Protein AF-A0A7W5DJE4-F1 (afdb_monomer_lite)

pLDDT: mean 81.73, std 8.92, range [50.91, 92.44]

Structure (mmCIF, N/CA/C/O backbone):
data_AF-A0A7W5DJE4-F1
#
_entry.id   AF-A0A7W5DJE4-F1
#
loop_
_atom_site.group_PDB
_atom_site.id
_atom_site.type_symbol
_atom_site.label_atom_id
_atom_site.label_alt_id
_atom_site.label_comp_id
_atom_site.label_asym_id
_atom_site.label_entity_id
_atom_site.label_seq_id
_atom_site.pdbx_PDB_ins_code
_atom_site.Cartn_x
_atom_site.Cartn_y
_atom_site.Cartn_z
_atom_site.occupancy
_atom_site.B_iso_or_equiv
_atom_site.auth_seq_id
_atom_site.auth_comp_id
_atom_site.auth_asym_id
_atom_site.auth_atom_id
_atom_site.pdbx_PDB_model_num
ATOM 1 N N . MET A 1 1 ? 18.903 -0.692 -15.995 1.00 70.94 1 MET A N 1
ATOM 2 C CA . MET A 1 1 ? 17.932 0.421 -16.061 1.00 70.94 1 MET A CA 1
ATOM 3 C C . MET A 1 1 ? 17.439 0.687 -14.650 1.00 70.94 1 MET A C 1
ATOM 5 O O . MET A 1 1 ? 17.282 -0.278 -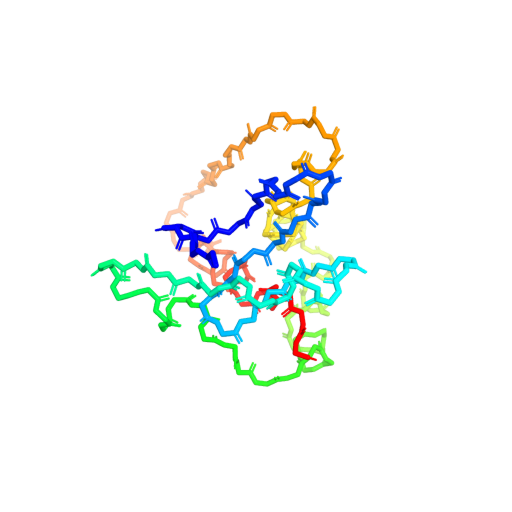13.912 1.00 70.94 1 MET A O 1
ATOM 9 N N . ALA A 1 2 ? 17.259 1.949 -14.269 1.00 79.50 2 ALA A N 1
ATOM 10 C CA . ALA A 1 2 ? 16.890 2.332 -12.910 1.00 79.50 2 ALA A CA 1
ATOM 11 C C . ALA A 1 2 ? 15.645 3.222 -12.920 1.00 79.50 2 ALA A C 1
ATOM 13 O O . ALA A 1 2 ? 15.493 4.063 -13.806 1.00 79.50 2 ALA A O 1
ATOM 14 N N . ALA A 1 3 ? 14.756 3.014 -11.953 1.00 84.69 3 ALA A N 1
ATOM 15 C CA . ALA A 1 3 ? 13.589 3.861 -11.736 1.00 84.69 3 ALA A CA 1
ATOM 16 C C . ALA A 1 3 ? 13.876 4.869 -10.622 1.00 84.69 3 ALA A C 1
ATOM 18 O O . ALA A 1 3 ? 14.513 4.527 -9.632 1.00 84.69 3 ALA A O 1
ATOM 19 N N . THR A 1 4 ? 13.366 6.093 -10.751 1.00 86.81 4 THR A N 1
ATOM 20 C CA . THR A 1 4 ? 13.568 7.167 -9.760 1.00 86.81 4 THR A CA 1
ATOM 21 C C . THR A 1 4 ? 12.452 7.263 -8.716 1.00 86.81 4 THR A C 1
ATOM 23 O O . THR A 1 4 ? 12.579 7.991 -7.732 1.00 86.81 4 THR A O 1
ATOM 26 N N . ARG A 1 5 ? 11.356 6.518 -8.911 1.00 85.44 5 ARG A N 1
ATOM 27 C CA . ARG A 1 5 ? 10.184 6.469 -8.023 1.00 85.44 5 ARG A CA 1
ATOM 28 C C . ARG A 1 5 ? 9.584 5.066 -7.958 1.00 85.44 5 ARG A C 1
ATOM 30 O O . ARG A 1 5 ? 9.720 4.291 -8.905 1.00 85.44 5 ARG A O 1
ATOM 37 N N . VAL A 1 6 ? 8.863 4.779 -6.881 1.00 87.69 6 VAL A N 1
ATOM 38 C CA . VAL A 1 6 ? 8.036 3.570 -6.748 1.00 87.69 6 VAL A CA 1
ATOM 39 C C . VAL A 1 6 ? 6.801 3.610 -7.662 1.00 87.69 6 VAL A C 1
ATOM 41 O O . VAL A 1 6 ? 6.396 4.675 -8.137 1.00 87.69 6 VAL A O 1
ATOM 44 N N . GLY A 1 7 ? 6.185 2.451 -7.890 1.00 87.62 7 GLY A N 1
ATOM 45 C CA . GLY A 1 7 ? 4.930 2.312 -8.629 1.00 87.62 7 GLY A CA 1
ATOM 46 C C . GLY A 1 7 ? 5.101 1.734 -10.034 1.00 87.62 7 GLY A C 1
ATOM 47 O O . GLY A 1 7 ? 6.090 1.068 -10.335 1.00 87.62 7 GLY A O 1
ATOM 48 N N . TRP A 1 8 ? 4.106 1.958 -10.894 1.00 88.94 8 TRP A N 1
ATOM 49 C CA . TRP A 1 8 ? 4.092 1.431 -12.259 1.00 88.94 8 TRP A CA 1
ATOM 50 C C . TRP A 1 8 ? 5.018 2.207 -13.203 1.00 88.94 8 TRP A C 1
ATOM 52 O O . TRP A 1 8 ? 4.959 3.436 -13.287 1.00 88.94 8 TRP A O 1
ATOM 62 N N . HIS A 1 9 ? 5.812 1.467 -13.976 1.00 88.75 9 HIS A N 1
ATOM 63 C CA . HIS A 1 9 ? 6.661 1.962 -15.056 1.00 88.75 9 HIS A CA 1
ATOM 64 C C . HIS A 1 9 ? 6.456 1.114 -16.310 1.00 88.75 9 HIS A C 1
ATOM 66 O O . HIS A 1 9 ? 6.216 -0.091 -16.231 1.00 88.75 9 HIS A O 1
ATOM 72 N N . ARG A 1 10 ? 6.569 1.746 -17.479 1.00 86.88 10 ARG A N 1
ATOM 73 C CA . ARG A 1 10 ? 6.642 1.045 -18.764 1.00 86.88 10 ARG A CA 1
ATOM 74 C C . ARG A 1 10 ? 8.101 0.948 -19.179 1.00 86.88 10 ARG A C 1
ATOM 76 O O . ARG A 1 10 ? 8.783 1.970 -19.230 1.00 86.88 10 ARG A O 1
ATOM 83 N N . VAL A 1 11 ? 8.559 -0.266 -19.458 1.00 84.56 11 VAL A N 1
ATOM 84 C CA . VAL A 1 11 ? 9.908 -0.539 -19.953 1.00 84.56 11 VAL A CA 1
ATOM 85 C C . VAL A 1 11 ? 9.784 -1.375 -21.209 1.00 84.56 11 VAL A C 1
ATOM 87 O O . VAL A 1 11 ? 9.296 -2.500 -21.150 1.00 84.56 11 VAL A O 1
ATOM 90 N N . GLU A 1 12 ? 10.216 -0.802 -22.332 1.00 82.06 12 GLU A N 1
ATOM 91 C CA . GLU A 1 12 ? 9.987 -1.367 -23.665 1.00 82.06 12 GLU A CA 1
ATOM 92 C C . GLU A 1 12 ? 8.486 -1.664 -23.855 1.00 82.06 12 GLU A C 1
ATOM 94 O O . GLU A 1 12 ? 7.663 -0.751 -23.760 1.00 82.06 12 GLU A O 1
ATOM 99 N N . GLU A 1 13 ? 8.119 -2.928 -24.066 1.00 80.62 13 GLU A N 1
ATOM 100 C CA . GLU A 1 13 ? 6.730 -3.386 -24.209 1.00 80.62 13 GLU A CA 1
ATOM 101 C C . GLU A 1 13 ? 6.145 -3.969 -22.909 1.00 80.62 13 GLU A C 1
ATOM 103 O O . GLU A 1 13 ? 4.979 -4.362 -22.865 1.00 80.62 13 GLU A O 1
ATOM 108 N N . ALA A 1 14 ? 6.930 -4.016 -21.827 1.00 83.19 14 ALA A N 1
ATOM 109 C CA . ALA A 1 14 ? 6.533 -4.617 -20.561 1.00 83.19 14 ALA A CA 1
ATOM 110 C C . ALA A 1 14 ? 6.100 -3.572 -19.524 1.00 83.19 14 ALA A C 1
ATOM 112 O O . ALA A 1 14 ? 6.652 -2.473 -19.407 1.00 83.19 14 ALA A O 1
ATOM 113 N N . LEU A 1 15 ? 5.119 -3.956 -18.708 1.00 87.88 15 LEU A N 1
ATOM 114 C CA . LEU A 1 15 ? 4.692 -3.188 -17.550 1.00 87.88 15 LEU A CA 1
ATOM 115 C C . LEU A 1 15 ? 5.323 -3.761 -16.276 1.00 87.88 15 LEU A C 1
ATOM 117 O O . LEU A 1 15 ? 5.219 -4.962 -16.011 1.00 87.88 15 LEU A O 1
ATOM 121 N N . VAL A 1 16 ? 5.957 -2.897 -15.483 1.00 90.44 16 VAL A N 1
ATOM 122 C CA . VAL A 1 16 ? 6.628 -3.280 -14.237 1.00 90.44 16 VAL A CA 1
ATOM 123 C C . VAL A 1 16 ? 6.175 -2.426 -13.065 1.00 90.44 16 VAL A C 1
ATOM 125 O O . VAL A 1 16 ? 5.977 -1.222 -13.203 1.00 90.44 16 VAL A O 1
ATOM 128 N N . PHE A 1 17 ? 6.036 -3.043 -11.898 1.00 88.81 17 PHE A N 1
ATOM 129 C CA . PHE A 1 17 ? 5.770 -2.356 -10.641 1.00 88.81 17 PHE A CA 1
ATOM 130 C C . PHE A 1 17 ? 7.040 -2.371 -9.789 1.00 88.81 17 PHE A C 1
ATOM 132 O O . PHE A 1 17 ? 7.454 -3.429 -9.310 1.00 88.81 17 PHE A O 1
ATOM 139 N N . VAL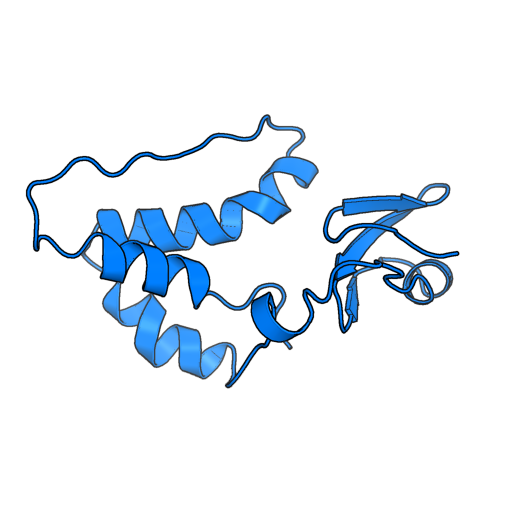 A 1 18 ? 7.676 -1.210 -9.639 1.00 88.44 18 VAL A N 1
ATOM 140 C CA . VAL A 1 18 ? 8.955 -1.051 -8.933 1.00 88.44 18 VAL A CA 1
ATOM 141 C C . VAL A 1 18 ? 8.714 -0.618 -7.494 1.00 88.44 18 VAL A C 1
ATOM 143 O O . VAL A 1 18 ? 7.919 0.286 -7.231 1.00 88.44 18 VAL A O 1
ATOM 146 N N . MET A 1 19 ? 9.434 -1.235 -6.563 1.00 83.81 19 MET A N 1
ATOM 147 C CA . MET A 1 19 ? 9.391 -0.936 -5.131 1.00 83.81 19 MET A CA 1
ATOM 148 C C . MET A 1 19 ? 10.803 -0.945 -4.546 1.00 83.81 19 MET A C 1
ATOM 150 O O . MET A 1 19 ? 11.733 -1.389 -5.223 1.00 83.81 19 MET A O 1
ATOM 154 N N . PRO A 1 20 ? 10.988 -0.501 -3.289 1.00 81.69 20 PRO A N 1
ATOM 155 C CA . PRO A 1 20 ? 12.323 -0.392 -2.708 1.00 81.69 20 PRO A CA 1
ATOM 156 C C . PRO A 1 20 ? 13.099 -1.718 -2.629 1.00 81.69 20 PRO A C 1
ATOM 158 O O . PRO A 1 20 ? 14.297 -1.720 -2.890 1.00 81.69 20 PRO A O 1
ATOM 161 N N . TRP A 1 21 ? 12.441 -2.846 -2.326 1.00 79.44 21 TRP A N 1
ATOM 162 C CA . TRP A 1 21 ? 13.103 -4.161 -2.187 1.00 79.44 21 TRP A CA 1
ATOM 163 C C . TRP A 1 21 ? 12.754 -5.177 -3.282 1.00 79.44 21 TRP A C 1
ATOM 165 O O . TRP A 1 21 ? 13.325 -6.267 -3.308 1.00 79.44 21 TRP A O 1
ATOM 175 N N . ARG A 1 22 ? 11.780 -4.890 -4.153 1.00 81.25 22 ARG A N 1
ATOM 176 C CA . ARG A 1 22 ? 11.298 -5.850 -5.157 1.00 81.25 22 ARG A CA 1
ATOM 177 C C . ARG A 1 22 ? 10.756 -5.128 -6.385 1.00 81.25 22 ARG A C 1
ATOM 179 O O . ARG A 1 22 ? 10.224 -4.029 -6.294 1.00 81.25 22 ARG A O 1
ATOM 186 N N . THR A 1 23 ? 10.827 -5.796 -7.528 1.00 86.69 23 THR A N 1
ATOM 187 C CA . THR A 1 23 ? 10.158 -5.371 -8.760 1.00 86.69 23 THR A CA 1
ATOM 188 C C . THR A 1 23 ? 9.266 -6.509 -9.244 1.00 86.69 23 THR A C 1
ATOM 190 O O . THR A 1 23 ? 9.724 -7.643 -9.394 1.00 86.69 23 THR A O 1
ATOM 193 N N . ILE A 1 24 ? 7.980 -6.227 -9.466 1.00 86.94 24 ILE A N 1
ATOM 194 C CA . ILE A 1 24 ? 7.049 -7.166 -10.102 1.00 86.94 24 ILE A CA 1
ATOM 195 C C . ILE A 1 24 ? 7.057 -6.886 -11.599 1.00 86.94 24 ILE A C 1
ATOM 197 O O . ILE A 1 24 ? 6.705 -5.795 -12.037 1.00 86.94 24 ILE A O 1
ATOM 201 N N . ALA A 1 25 ? 7.438 -7.889 -12.380 1.00 85.62 25 ALA A N 1
ATOM 202 C CA . ALA A 1 25 ? 7.479 -7.821 -13.831 1.00 85.62 25 ALA A CA 1
ATOM 203 C C . ALA A 1 25 ? 7.132 -9.184 -14.437 1.00 85.62 25 ALA A C 1
ATOM 205 O O . ALA A 1 25 ? 7.420 -10.226 -13.835 1.00 85.62 25 ALA A O 1
ATOM 206 N N . GLN A 1 26 ? 6.540 -9.162 -15.634 1.00 78.56 26 GLN A N 1
ATOM 207 C CA . GLN A 1 26 ? 6.205 -10.367 -16.400 1.00 78.56 26 GLN A CA 1
ATOM 208 C C . GLN A 1 26 ? 7.433 -11.007 -17.071 1.00 78.56 26 GLN A C 1
ATOM 210 O O . GLN A 1 26 ? 7.430 -12.210 -17.306 1.00 78.56 26 GLN A O 1
ATOM 215 N N . CYS A 1 27 ? 8.495 -10.239 -17.339 1.00 77.62 27 CYS A N 1
ATOM 216 C CA . CYS A 1 27 ? 9.735 -10.730 -17.942 1.00 77.62 27 CYS A CA 1
ATOM 217 C C . CYS A 1 27 ? 10.946 -10.569 -17.003 1.00 77.62 27 CYS A C 1
ATOM 219 O O . CYS A 1 27 ? 11.054 -9.598 -16.250 1.00 77.62 27 CYS A O 1
ATOM 221 N N . GLU A 1 28 ? 11.884 -11.520 -17.068 1.00 74.75 28 GLU A N 1
ATOM 222 C CA . GLU A 1 28 ? 13.097 -11.554 -16.228 1.00 74.75 28 GLU A CA 1
ATOM 223 C C . GLU A 1 28 ? 14.015 -10.344 -16.442 1.00 74.75 28 GLU A C 1
ATOM 225 O O . GLU A 1 28 ? 14.617 -9.836 -15.497 1.00 74.75 28 GLU A O 1
ATOM 230 N N . LEU A 1 29 ? 14.094 -9.828 -17.672 1.00 70.12 29 LEU A N 1
ATOM 231 C CA . LEU A 1 29 ? 14.916 -8.656 -17.970 1.00 70.12 29 LEU A CA 1
ATOM 232 C C . LEU A 1 29 ? 14.430 -7.425 -17.191 1.00 70.12 29 LEU A C 1
ATOM 234 O O . LEU A 1 29 ? 15.235 -6.698 -16.608 1.00 70.12 29 LEU A O 1
ATOM 238 N N . ALA A 1 30 ? 13.113 -7.233 -17.109 1.00 70.31 30 ALA A N 1
ATOM 239 C CA . ALA A 1 30 ? 12.522 -6.094 -16.422 1.00 70.31 30 ALA A CA 1
ATOM 240 C C . ALA A 1 30 ? 12.454 -6.283 -14.890 1.00 70.31 30 ALA A C 1
ATOM 242 O O . ALA A 1 30 ? 12.320 -5.303 -14.159 1.00 70.31 30 ALA A O 1
ATOM 243 N N . ARG A 1 31 ? 12.669 -7.504 -14.365 1.00 70.50 31 ARG A N 1
ATOM 244 C CA . ARG A 1 31 ? 12.915 -7.721 -12.921 1.00 70.50 31 ARG A CA 1
ATOM 245 C C . ARG A 1 31 ? 14.236 -7.123 -12.439 1.00 70.50 31 ARG A C 1
ATOM 247 O O . ARG A 1 31 ? 14.367 -6.851 -11.251 1.00 70.50 31 ARG A O 1
ATOM 254 N N . ARG A 1 32 ? 15.200 -6.885 -13.338 1.00 77.50 32 ARG A N 1
ATOM 255 C CA . ARG A 1 32 ? 16.506 -6.286 -12.996 1.00 77.50 32 ARG A CA 1
ATOM 256 C C . ARG A 1 32 ? 16.452 -4.771 -12.780 1.00 77.50 32 ARG A C 1
ATOM 258 O O . ARG A 1 32 ? 17.485 -4.166 -12.503 1.00 77.50 32 ARG A O 1
ATOM 265 N N . ILE A 1 33 ? 15.286 -4.146 -12.941 1.00 82.00 33 ILE A N 1
ATOM 266 C CA . ILE A 1 33 ? 15.114 -2.719 -12.678 1.00 82.00 33 ILE A CA 1
ATOM 267 C C . ILE A 1 33 ? 15.121 -2.504 -11.171 1.00 82.00 33 ILE A C 1
ATOM 269 O O . ILE A 1 33 ? 14.267 -3.034 -10.458 1.00 82.00 33 ILE A O 1
ATOM 273 N N . THR A 1 34 ? 16.074 -1.704 -10.708 1.00 82.75 34 THR A N 1
ATOM 274 C CA . THR A 1 34 ? 16.195 -1.306 -9.308 1.00 82.75 34 THR A CA 1
ATOM 275 C C . THR A 1 34 ? 15.728 0.131 -9.116 1.00 82.75 34 THR A C 1
ATOM 277 O O . THR A 1 34 ? 15.800 0.965 -10.027 1.00 82.75 34 THR A O 1
ATOM 280 N N . LEU A 1 35 ? 15.219 0.418 -7.920 1.00 80.19 35 LEU A N 1
ATOM 281 C CA . LEU A 1 35 ? 14.909 1.777 -7.506 1.00 80.19 35 LEU A CA 1
ATOM 282 C C . LEU A 1 35 ? 16.220 2.500 -7.167 1.00 80.19 35 LEU A C 1
ATOM 284 O O . LEU A 1 35 ? 16.975 2.054 -6.306 1.00 80.19 35 LEU A O 1
ATOM 288 N N . GLN A 1 36 ? 16.475 3.619 -7.836 1.00 81.94 36 GLN A N 1
ATOM 289 C CA . GLN A 1 36 ? 17.538 4.564 -7.511 1.00 81.94 36 GLN A CA 1
ATOM 290 C C . GLN A 1 36 ? 16.881 5.907 -7.209 1.00 81.94 36 GLN A C 1
ATOM 292 O O . GLN A 1 36 ? 16.596 6.691 -8.111 1.00 81.94 36 GLN A O 1
ATOM 297 N N . SER A 1 37 ? 16.583 6.136 -5.934 1.00 75.50 37 SER A N 1
ATOM 298 C CA . SER A 1 37 ? 16.003 7.387 -5.456 1.00 75.50 37 SER A CA 1
ATOM 299 C C . SER A 1 37 ? 16.929 8.018 -4.424 1.00 75.50 37 SER A C 1
ATOM 301 O O . SER A 1 37 ? 17.495 7.311 -3.595 1.00 75.50 37 SER A O 1
ATOM 303 N N . GLU A 1 38 ? 17.073 9.341 -4.478 1.00 66.00 38 GLU A N 1
ATOM 304 C CA . GLU A 1 38 ? 17.797 10.125 -3.467 1.00 66.00 38 GLU A CA 1
ATOM 305 C C . GLU A 1 38 ? 16.998 10.242 -2.157 1.00 66.00 38 GLU A C 1
ATOM 307 O O . GLU A 1 38 ? 17.555 10.564 -1.110 1.00 66.00 38 GLU A O 1
ATOM 312 N N . VAL A 1 39 ? 15.692 9.951 -2.199 1.00 63.09 39 VAL A N 1
ATOM 313 C CA . VAL A 1 39 ? 14.810 9.972 -1.032 1.00 63.09 39 VAL A CA 1
ATOM 314 C C . VAL A 1 39 ? 14.844 8.601 -0.356 1.00 63.09 39 VAL A C 1
ATOM 316 O O . VAL A 1 39 ? 14.455 7.589 -0.943 1.00 63.09 39 VAL A O 1
ATOM 319 N N . ALA A 1 40 ? 15.306 8.571 0.895 1.00 54.03 40 ALA A N 1
ATOM 320 C CA . ALA A 1 40 ? 15.310 7.387 1.748 1.00 54.03 40 ALA A CA 1
ATOM 321 C C . ALA A 1 40 ? 13.872 6.998 2.142 1.00 54.03 40 ALA A C 1
ATOM 323 O O . ALA A 1 40 ? 13.388 7.359 3.205 1.00 54.03 40 ALA A O 1
ATOM 324 N N . GLY A 1 41 ? 13.179 6.278 1.259 1.00 60.69 41 GLY A N 1
ATOM 325 C CA . GLY A 1 41 ? 11.824 5.765 1.487 1.00 60.69 41 GLY A CA 1
ATOM 326 C C . GLY A 1 41 ? 11.775 4.264 1.770 1.00 60.69 41 GLY A C 1
ATOM 327 O O . GLY A 1 41 ? 10.754 3.649 1.516 1.00 60.69 41 GLY A O 1
ATOM 328 N N . GLN A 1 42 ? 12.866 3.616 2.194 1.00 61.56 42 GLN A N 1
ATOM 329 C CA . GLN A 1 42 ? 12.848 2.152 2.365 1.00 61.56 42 GLN A CA 1
ATOM 330 C C . GLN A 1 42 ? 11.968 1.703 3.543 1.00 61.56 42 GLN A C 1
ATOM 332 O O . GLN A 1 42 ? 11.267 0.698 3.417 1.00 61.56 42 GLN A O 1
ATOM 337 N N . ASP A 1 43 ? 11.947 2.475 4.632 1.00 65.56 43 ASP A N 1
ATOM 338 C CA . ASP A 1 43 ? 11.191 2.142 5.846 1.00 65.56 43 ASP A CA 1
ATOM 339 C C . ASP A 1 43 ? 9.674 2.320 5.680 1.00 65.56 43 ASP A C 1
ATOM 341 O O . ASP A 1 43 ? 8.908 1.548 6.244 1.00 65.56 43 ASP A O 1
ATOM 345 N N . GLU A 1 44 ? 9.217 3.270 4.854 1.00 70.00 44 GLU A N 1
ATOM 346 C CA . GLU A 1 44 ? 7.779 3.514 4.601 1.00 70.00 44 GLU A CA 1
ATOM 347 C C . GLU A 1 44 ? 7.068 2.323 3.959 1.00 70.00 44 GLU A C 1
ATOM 349 O O . GLU A 1 44 ? 5.848 2.190 4.024 1.00 70.00 44 GLU A O 1
ATOM 354 N N . TYR A 1 45 ? 7.845 1.465 3.315 1.00 69.50 45 TYR A N 1
ATOM 355 C CA . TYR A 1 45 ? 7.346 0.291 2.639 1.00 69.50 45 TYR A CA 1
ATOM 356 C C . TYR A 1 45 ? 7.686 -0.979 3.462 1.00 69.50 45 TYR A C 1
ATOM 358 O O . TYR A 1 45 ? 7.261 -2.075 3.109 1.00 69.50 45 TYR A O 1
ATOM 366 N N . ALA A 1 46 ? 8.422 -0.881 4.578 1.00 70.62 46 ALA A N 1
ATOM 367 C CA . ALA A 1 46 ? 8.818 -2.042 5.371 1.00 70.62 46 ALA A CA 1
ATOM 368 C C . ALA A 1 46 ? 7.613 -2.941 5.691 1.00 70.62 46 ALA A C 1
ATOM 370 O O . ALA A 1 46 ? 6.639 -2.542 6.321 1.00 70.62 46 ALA A O 1
ATOM 371 N N . THR A 1 47 ? 7.679 -4.182 5.216 1.00 70.00 47 THR A N 1
ATOM 372 C CA . THR A 1 47 ? 6.644 -5.187 5.458 1.00 70.00 47 THR A CA 1
ATOM 373 C C . THR A 1 47 ? 7.109 -6.098 6.577 1.00 70.00 47 THR A C 1
ATOM 375 O O . THR A 1 47 ? 8.173 -6.710 6.462 1.00 70.00 47 THR A O 1
ATOM 378 N N . ASP A 1 48 ? 6.301 -6.242 7.620 1.00 74.06 48 ASP A N 1
ATOM 379 C CA . ASP A 1 48 ? 6.514 -7.231 8.672 1.00 74.06 48 ASP A CA 1
ATOM 380 C C . ASP A 1 48 ? 5.332 -8.206 8.747 1.00 74.06 48 ASP A C 1
ATOM 382 O O . ASP A 1 48 ? 4.196 -7.869 8.409 1.00 74.06 48 ASP A O 1
ATOM 386 N N . GLY A 1 49 ? 5.619 -9.444 9.144 1.00 75.31 49 GLY A N 1
ATOM 387 C CA . GLY A 1 49 ? 4.643 -10.530 9.178 1.00 75.31 49 GLY A CA 1
ATOM 388 C C . GLY A 1 49 ? 4.295 -11.136 7.811 1.00 75.31 49 GLY A C 1
ATOM 389 O O . GLY A 1 49 ? 5.004 -10.980 6.814 1.00 75.31 49 GLY A O 1
ATOM 390 N N . SER A 1 50 ? 3.200 -11.902 7.790 1.00 83.44 50 SER A N 1
ATOM 391 C CA . SER A 1 50 ? 2.701 -12.630 6.619 1.00 83.44 50 SER A CA 1
ATOM 392 C C . SER A 1 50 ? 1.340 -12.101 6.161 1.00 83.44 50 SER A C 1
ATOM 394 O O . SER A 1 50 ? 0.585 -11.519 6.944 1.00 83.44 50 SER A O 1
ATOM 396 N N . LEU A 1 51 ? 0.989 -12.362 4.897 1.00 83.88 51 LEU A N 1
ATOM 397 C CA . LEU A 1 51 ? -0.354 -12.081 4.376 1.00 83.88 51 LEU A CA 1
ATOM 398 C C . LEU A 1 51 ? -1.438 -12.751 5.233 1.00 83.88 51 LEU A C 1
ATOM 400 O O . LEU A 1 51 ? -2.464 -12.143 5.518 1.00 83.88 51 LEU A O 1
ATOM 404 N N . GLU A 1 52 ? -1.186 -13.979 5.685 1.00 86.69 52 GLU A N 1
ATOM 405 C CA . GLU A 1 52 ? -2.096 -14.726 6.552 1.00 86.69 52 GLU A CA 1
ATOM 406 C C . GLU A 1 52 ? -2.320 -14.017 7.894 1.00 86.69 52 GLU A C 1
ATOM 408 O O . GLU A 1 52 ? -3.466 -13.839 8.306 1.00 86.69 52 GLU A O 1
ATOM 413 N N . SER A 1 53 ? -1.249 -13.517 8.519 1.00 86.44 53 SER A N 1
ATOM 414 C CA . SER A 1 53 ? -1.327 -12.719 9.748 1.00 86.44 53 SER A CA 1
ATOM 415 C C . SER A 1 53 ? -2.149 -11.442 9.533 1.00 86.44 53 SER A C 1
ATOM 417 O O . SER A 1 53 ? -3.074 -11.158 10.295 1.00 86.44 53 SER A O 1
ATOM 419 N N . CYS A 1 54 ? -1.915 -10.715 8.435 1.00 84.81 54 CYS A N 1
ATOM 420 C CA . CYS A 1 54 ? -2.728 -9.548 8.082 1.00 84.81 54 CYS A CA 1
ATOM 421 C C . CYS A 1 54 ? -4.211 -9.915 7.904 1.00 84.81 54 CYS A C 1
ATOM 423 O O . CYS A 1 54 ? -5.100 -9.232 8.420 1.00 84.81 54 CYS A O 1
ATOM 425 N N . CYS A 1 55 ? -4.512 -11.009 7.204 1.00 87.06 55 CYS A N 1
ATOM 426 C CA . CYS A 1 55 ? -5.886 -11.471 7.046 1.00 87.06 55 CYS A CA 1
ATOM 427 C C . CYS A 1 55 ? -6.536 -11.808 8.397 1.00 87.06 55 CYS A C 1
ATOM 429 O O . CYS A 1 55 ? -7.682 -11.424 8.644 1.00 87.06 55 CYS A O 1
ATOM 431 N N . GLN A 1 56 ? -5.799 -12.483 9.280 1.00 89.00 56 GLN A N 1
ATOM 432 C CA . GLN A 1 56 ? -6.278 -12.925 10.584 1.00 89.00 56 GLN A CA 1
ATOM 433 C C . GLN A 1 56 ? -6.535 -11.764 11.551 1.00 89.00 56 GLN A C 1
ATOM 435 O O . GLN A 1 56 ? -7.576 -11.756 12.213 1.00 89.00 56 GLN A O 1
ATOM 440 N N . TYR A 1 57 ? -5.609 -10.807 11.636 1.00 87.25 57 TYR A N 1
ATOM 441 C CA . TYR A 1 57 ? -5.626 -9.761 12.661 1.00 87.25 57 TYR A CA 1
ATOM 442 C C . TYR A 1 57 ? -6.169 -8.414 12.177 1.00 87.25 57 TYR A C 1
ATOM 444 O O . TYR A 1 57 ? -6.620 -7.635 13.007 1.00 87.25 57 TYR A O 1
ATOM 452 N N . ILE A 1 58 ? -6.176 -8.136 10.869 1.00 87.81 58 ILE A N 1
ATOM 453 C CA . ILE A 1 58 ? -6.648 -6.854 10.316 1.00 87.81 58 ILE A CA 1
ATOM 454 C C . ILE A 1 58 ? -7.924 -7.066 9.500 1.00 87.81 58 ILE A C 1
ATOM 456 O O . ILE A 1 58 ? -8.991 -6.564 9.860 1.00 87.81 58 ILE A O 1
ATOM 460 N N . VAL A 1 59 ? -7.856 -7.856 8.423 1.00 87.62 59 VAL A N 1
ATOM 461 C CA . VAL A 1 59 ? -8.972 -7.982 7.462 1.00 87.62 59 VAL A CA 1
ATOM 462 C C . VAL A 1 59 ? -10.210 -8.591 8.119 1.00 87.62 59 VAL A C 1
ATOM 464 O O . VAL A 1 59 ? -11.326 -8.118 7.901 1.00 87.62 59 VAL A O 1
ATOM 467 N N . ARG A 1 60 ? -10.031 -9.596 8.985 1.00 88.94 60 ARG A N 1
ATOM 468 C CA . ARG A 1 60 ? -11.140 -10.218 9.720 1.00 88.94 60 ARG A CA 1
ATOM 469 C C . ARG A 1 60 ? -11.888 -9.226 10.616 1.00 88.94 60 ARG A C 1
ATOM 471 O O . ARG A 1 60 ? -13.108 -9.329 10.723 1.00 88.94 60 ARG A O 1
ATOM 478 N N . LEU A 1 61 ? -11.186 -8.262 11.216 1.00 88.38 61 LEU A N 1
ATOM 479 C CA . LEU A 1 61 ? -11.785 -7.229 12.072 1.00 88.38 61 LEU A CA 1
ATOM 480 C C . LEU A 1 61 ? -12.536 -6.154 11.276 1.00 88.38 61 LEU A C 1
ATOM 482 O O . LEU A 1 61 ? -13.388 -5.462 11.828 1.00 88.38 61 LEU A O 1
ATOM 486 N N . CYS A 1 62 ? -12.254 -6.023 9.977 1.00 90.25 62 CYS A N 1
ATOM 487 C CA . CYS A 1 62 ? -12.935 -5.065 9.111 1.00 90.25 62 CYS A CA 1
ATOM 488 C C . CYS A 1 62 ? -14.376 -5.495 8.784 1.00 90.25 62 CYS A C 1
ATOM 490 O O . CYS A 1 62 ? -15.206 -4.652 8.436 1.00 90.25 62 CYS A O 1
ATOM 492 N N . SER A 1 63 ? -14.689 -6.793 8.885 1.00 89.69 63 SER A N 1
ATOM 493 C CA . SER A 1 63 ? -16.017 -7.321 8.559 1.00 89.69 63 SER A CA 1
ATOM 494 C C . SER A 1 63 ? -17.103 -6.685 9.432 1.00 89.69 63 SER A C 1
ATOM 496 O O . SER A 1 63 ? -16.978 -6.616 10.652 1.00 89.69 63 SER A O 1
ATOM 498 N N . GLY A 1 64 ? -18.174 -6.197 8.803 1.00 89.31 64 GLY A N 1
ATOM 499 C CA . GLY A 1 64 ? -19.257 -5.484 9.489 1.00 89.31 64 GLY A CA 1
ATOM 500 C C . GLY A 1 64 ? -18.994 -3.996 9.756 1.00 89.31 64 GLY A C 1
ATOM 501 O O . GLY A 1 64 ? -19.911 -3.306 10.196 1.00 89.31 64 GLY A O 1
ATOM 502 N N . ASN A 1 65 ? -17.804 -3.465 9.443 1.00 90.81 65 ASN A N 1
ATOM 503 C CA . ASN A 1 65 ? -17.517 -2.031 9.513 1.00 90.81 65 ASN A CA 1
ATOM 504 C C . ASN A 1 65 ? -17.236 -1.449 8.112 1.00 90.81 65 ASN A C 1
ATOM 506 O O . ASN A 1 65 ? -16.121 -1.584 7.599 1.00 90.81 65 ASN A O 1
ATOM 510 N N . PRO A 1 66 ? -18.206 -0.742 7.500 1.00 90.75 66 PRO A N 1
ATOM 511 C CA . PRO A 1 66 ? -18.055 -0.187 6.155 1.00 90.75 66 PRO A CA 1
ATOM 512 C C . PRO A 1 66 ? -16.859 0.756 5.990 1.00 90.75 66 PRO A C 1
ATOM 514 O O . PRO A 1 66 ? -16.263 0.793 4.918 1.00 90.75 66 PRO A O 1
ATOM 517 N N . LEU A 1 67 ? -16.477 1.499 7.035 1.00 90.62 67 LEU A N 1
ATOM 518 C CA . LEU A 1 67 ? -15.333 2.410 6.966 1.00 90.62 67 LEU A CA 1
ATOM 519 C C . LEU A 1 67 ? -14.005 1.650 6.950 1.00 90.62 67 LEU A C 1
ATOM 521 O O . LEU A 1 67 ? -13.115 2.019 6.190 1.00 90.62 67 LEU A O 1
ATOM 525 N N . MET A 1 68 ? -13.875 0.578 7.737 1.00 90.12 68 MET A N 1
ATOM 526 C CA . MET A 1 68 ? -12.670 -0.262 7.707 1.00 90.12 68 MET A CA 1
ATOM 527 C C . MET A 1 68 ? -12.545 -1.008 6.375 1.00 90.12 68 MET A C 1
ATOM 529 O O . MET A 1 68 ? -11.466 -1.045 5.787 1.00 90.12 68 MET A O 1
ATOM 533 N N . VAL A 1 69 ? -13.662 -1.520 5.844 1.00 92.44 69 VAL A N 1
ATOM 534 C CA . VAL A 1 69 ? -13.700 -2.115 4.498 1.00 92.44 69 VAL A CA 1
ATOM 535 C C . VAL A 1 69 ? -13.286 -1.094 3.438 1.00 92.44 69 VAL A C 1
ATOM 537 O O . VAL A 1 69 ? -12.486 -1.417 2.557 1.00 92.44 69 VAL A O 1
ATOM 540 N N . LEU A 1 70 ? -13.781 0.145 3.531 1.00 91.31 70 LEU A N 1
ATOM 541 C CA . LEU A 1 70 ? -13.395 1.228 2.628 1.00 91.31 70 LEU A CA 1
ATOM 542 C C . LEU A 1 70 ? -11.895 1.533 2.721 1.00 91.31 70 LEU A C 1
ATOM 544 O O . LEU A 1 70 ? -11.248 1.676 1.684 1.00 91.31 70 LEU A O 1
ATOM 548 N N . ALA A 1 71 ? -11.335 1.599 3.931 1.00 90.94 71 ALA A N 1
ATOM 549 C CA . ALA A 1 71 ? -9.915 1.864 4.153 1.00 90.94 71 ALA A CA 1
ATOM 550 C C . ALA A 1 71 ? -9.023 0.809 3.477 1.00 90.94 71 ALA A C 1
ATOM 552 O O . ALA A 1 71 ? -8.172 1.162 2.658 1.00 90.94 71 ALA A O 1
ATOM 553 N N . VAL A 1 72 ? -9.289 -0.479 3.724 1.00 90.19 72 VAL A N 1
ATOM 554 C CA . VAL A 1 72 ? -8.562 -1.593 3.086 1.00 90.19 72 VAL A CA 1
ATOM 555 C C . VAL A 1 72 ? -8.726 -1.563 1.565 1.00 90.19 72 VAL A C 1
ATOM 557 O O . VAL A 1 72 ? -7.751 -1.683 0.824 1.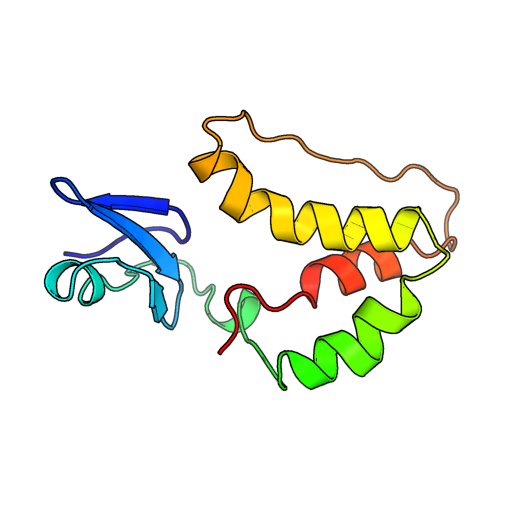00 90.19 72 VAL A O 1
ATOM 560 N N . SER A 1 73 ? -9.952 -1.348 1.081 1.00 90.44 73 SER A N 1
ATOM 561 C CA . SER A 1 73 ? -10.233 -1.292 -0.360 1.00 90.44 73 SER A CA 1
ATOM 562 C C . SER A 1 73 ? -9.478 -0.154 -1.047 1.00 90.44 73 SER A C 1
ATOM 564 O O . SER A 1 73 ? -8.984 -0.321 -2.159 1.00 90.44 73 SER A O 1
ATOM 566 N N . THR A 1 74 ? -9.355 0.995 -0.382 1.00 90.00 74 THR A N 1
ATOM 567 C CA . THR A 1 74 ? -8.659 2.171 -0.920 1.00 90.00 74 THR A CA 1
ATOM 568 C C . THR A 1 74 ? -7.150 1.953 -0.977 1.00 90.00 74 THR A C 1
ATOM 570 O O . THR A 1 74 ? -6.530 2.316 -1.977 1.00 90.00 74 THR A O 1
ATOM 573 N N . ALA A 1 75 ? -6.568 1.296 0.034 1.00 88.12 75 ALA A N 1
ATOM 574 C CA . ALA A 1 75 ? -5.156 0.911 0.025 1.00 88.12 75 ALA A CA 1
ATOM 575 C C . ALA A 1 75 ? -4.821 -0.009 -1.165 1.00 88.12 75 ALA A C 1
ATOM 577 O O . ALA A 1 75 ? -3.828 0.196 -1.862 1.00 88.12 75 ALA A O 1
ATOM 578 N N . LEU A 1 76 ? -5.703 -0.970 -1.460 1.00 86.19 76 LEU A N 1
ATOM 579 C CA . LEU A 1 76 ? -5.558 -1.888 -2.597 1.00 86.19 76 LEU A CA 1
ATOM 580 C C . LEU A 1 76 ? -5.857 -1.232 -3.952 1.00 86.19 76 LEU A C 1
ATOM 582 O O . LEU A 1 76 ? -5.303 -1.636 -4.975 1.00 86.19 76 LEU A O 1
ATOM 586 N N . ALA A 1 77 ? -6.729 -0.224 -3.987 1.00 89.25 77 ALA A N 1
ATOM 587 C CA . ALA A 1 77 ? -7.123 0.432 -5.228 1.00 89.25 77 ALA A CA 1
ATOM 588 C C . ALA A 1 77 ? -5.953 1.168 -5.897 1.00 89.25 77 ALA A C 1
ATOM 590 O O . ALA A 1 77 ? -5.871 1.161 -7.123 1.00 89.25 77 ALA A O 1
ATOM 591 N N . GLY A 1 78 ? -5.030 1.763 -5.131 1.00 82.94 78 GLY A N 1
ATOM 592 C CA . GLY A 1 78 ? -3.921 2.565 -5.668 1.00 82.94 78 GLY A CA 1
ATOM 593 C C . GLY A 1 78 ? -3.136 1.866 -6.795 1.00 82.94 78 GLY A C 1
ATOM 594 O O . GLY A 1 78 ? -3.116 2.368 -7.922 1.00 82.94 78 GLY A O 1
ATOM 595 N N . PRO A 1 79 ? -2.544 0.683 -6.547 1.00 82.06 79 PRO A N 1
ATOM 596 C CA . PRO A 1 79 ? -1.861 -0.101 -7.577 1.00 82.06 79 PRO A CA 1
ATOM 597 C C . PRO A 1 79 ? -2.783 -0.598 -8.700 1.00 82.06 79 PRO A C 1
ATOM 599 O O . PRO A 1 79 ? -2.344 -0.722 -9.842 1.00 82.06 79 PRO A O 1
ATOM 602 N N . LEU A 1 80 ? -4.055 -0.885 -8.415 1.00 87.25 80 LEU A N 1
ATOM 603 C CA . LEU A 1 80 ? -4.977 -1.490 -9.384 1.00 87.25 80 LEU A CA 1
ATOM 604 C C . LEU A 1 80 ? -5.580 -0.478 -10.367 1.00 87.25 80 LEU A C 1
ATOM 606 O O . LEU A 1 80 ? -5.833 -0.820 -11.521 1.00 87.25 80 LEU A O 1
ATOM 610 N N . LEU A 1 81 ? -5.782 0.775 -9.950 1.00 88.38 81 LEU A N 1
ATOM 611 C CA . LEU A 1 81 ? -6.389 1.814 -10.792 1.00 88.38 81 LEU A CA 1
ATOM 612 C C . LEU A 1 81 ? -5.591 2.062 -12.076 1.00 88.38 81 LEU A C 1
ATOM 614 O O . LEU A 1 81 ? -6.189 2.246 -13.139 1.00 88.38 81 LEU A O 1
ATOM 618 N N . PHE A 1 82 ? -4.259 1.981 -11.991 1.00 86.25 82 PHE A N 1
ATOM 619 C CA . PHE A 1 82 ? -3.379 2.072 -13.154 1.00 86.25 82 PHE A CA 1
ATOM 620 C C . PHE A 1 82 ? -3.680 0.970 -14.183 1.00 86.25 82 PHE A C 1
ATOM 622 O O . PHE A 1 82 ? -3.811 1.255 -15.371 1.00 86.25 82 PHE A O 1
ATOM 629 N N . LEU A 1 83 ? -3.847 -0.277 -13.731 1.00 86.19 83 LEU A N 1
ATOM 630 C CA . LEU A 1 83 ? -4.150 -1.421 -14.600 1.00 86.19 83 LEU A CA 1
ATOM 631 C C . LEU A 1 83 ? -5.538 -1.306 -15.237 1.00 86.19 83 LEU A C 1
ATOM 633 O O . LEU A 1 83 ? -5.739 -1.665 -16.396 1.00 86.19 83 LEU A O 1
ATOM 637 N N . CYS A 1 84 ? -6.492 -0.746 -14.497 1.00 89.69 84 CYS A N 1
ATOM 638 C CA . CYS A 1 84 ? -7.846 -0.502 -14.978 1.00 89.69 84 CYS A CA 1
ATOM 639 C C . CYS A 1 84 ? -7.961 0.727 -15.895 1.00 89.69 84 CYS A C 1
ATOM 641 O O . CYS A 1 84 ? -9.067 1.030 -16.343 1.00 89.69 84 CYS A O 1
ATOM 643 N N . HIS A 1 85 ? -6.860 1.443 -16.162 1.00 85.88 85 HIS A N 1
ATOM 644 C CA . HIS A 1 85 ? -6.855 2.692 -16.932 1.00 85.88 85 HIS A CA 1
ATOM 645 C C . HIS A 1 85 ? -7.842 3.728 -16.360 1.00 85.88 85 HIS A C 1
ATOM 647 O O . HIS A 1 85 ? -8.519 4.453 -17.092 1.00 85.88 85 HIS A O 1
ATOM 653 N N . ARG A 1 86 ? -7.965 3.769 -15.027 1.00 88.44 86 ARG A N 1
ATOM 654 C CA . ARG A 1 86 ? -8.843 4.693 -14.303 1.00 88.44 86 ARG A CA 1
ATOM 655 C C . ARG A 1 86 ? -8.031 5.801 -13.646 1.00 88.44 86 ARG A C 1
ATOM 657 O O . ARG A 1 86 ? -6.869 5.620 -13.292 1.00 88.44 86 ARG A O 1
ATOM 664 N N . GLN A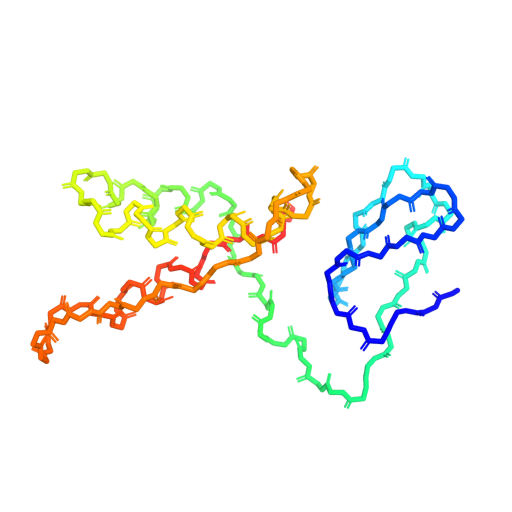 1 87 ? -8.667 6.957 -13.483 1.00 82.69 87 GLN A N 1
ATOM 665 C CA . GLN A 1 87 ? -8.092 8.075 -12.743 1.00 82.69 87 GLN A CA 1
ATOM 666 C C . GLN A 1 87 ? -7.989 7.738 -11.253 1.00 82.69 87 GLN A C 1
ATOM 668 O O . GLN A 1 87 ? -8.781 6.957 -10.720 1.00 82.69 87 GLN A O 1
ATOM 673 N N . THR A 1 88 ? -7.003 8.334 -10.589 1.00 82.19 88 THR A N 1
ATOM 674 C CA . THR A 1 88 ? -6.863 8.258 -9.136 1.00 82.19 88 THR A CA 1
ATOM 675 C C . THR A 1 88 ? -7.910 9.134 -8.451 1.00 82.19 88 THR A C 1
ATOM 677 O O . THR A 1 88 ? -8.403 10.106 -9.022 1.00 82.19 88 THR A O 1
ATOM 680 N N . ALA A 1 89 ? -8.257 8.788 -7.215 1.00 81.56 89 ALA A N 1
ATOM 681 C CA . ALA A 1 89 ? -9.134 9.583 -6.367 1.00 81.56 89 ALA A CA 1
ATOM 682 C C . ALA A 1 89 ? -8.628 9.543 -4.922 1.00 81.56 89 ALA A C 1
ATOM 684 O O . ALA A 1 89 ? -8.012 8.564 -4.502 1.00 81.56 89 ALA A O 1
ATOM 685 N N . GLY A 1 90 ? -8.893 10.614 -4.174 1.00 84.88 90 GLY A N 1
ATOM 686 C CA . GLY A 1 90 ? -8.634 10.691 -2.739 1.00 84.88 90 GLY A CA 1
ATOM 687 C C . GLY A 1 90 ? -9.935 10.590 -1.950 1.00 84.88 90 GLY A C 1
ATOM 688 O O . GLY A 1 90 ? -10.972 11.083 -2.392 1.00 84.88 90 GLY A O 1
ATOM 689 N N . ILE A 1 91 ? -9.877 9.971 -0.773 1.00 86.56 91 ILE A N 1
ATOM 690 C CA . ILE A 1 91 ? -11.007 9.896 0.156 1.00 86.56 91 ILE A CA 1
ATOM 691 C C . ILE A 1 91 ? -10.682 10.746 1.377 1.00 86.56 91 ILE A C 1
ATOM 693 O O . ILE A 1 91 ? -9.642 10.564 2.006 1.00 86.56 91 ILE A O 1
ATOM 697 N N . HIS A 1 92 ? -11.589 11.655 1.734 1.00 86.94 92 HIS A N 1
ATOM 698 C CA . HIS A 1 92 ? -11.470 12.457 2.946 1.00 86.94 92 HIS A CA 1
ATOM 699 C C . HIS A 1 92 ? -12.485 11.988 3.995 1.00 86.94 92 HIS A C 1
ATOM 701 O O . HIS A 1 92 ? -13.695 12.083 3.803 1.00 86.94 92 HIS A O 1
ATOM 707 N N . LEU A 1 93 ? -11.982 11.485 5.125 1.00 83.00 93 LEU A N 1
ATOM 708 C CA . LEU A 1 93 ? -12.802 11.010 6.238 1.00 83.00 93 LEU A CA 1
ATOM 709 C C . LEU A 1 93 ? -13.183 12.165 7.179 1.00 83.00 93 LEU A C 1
ATOM 711 O O . LEU A 1 93 ? -12.420 12.566 8.066 1.00 83.00 93 LEU A O 1
ATOM 715 N N . MET A 1 94 ? -14.401 12.685 7.022 1.00 80.56 94 MET A N 1
ATOM 716 C CA . MET A 1 94 ? -14.973 13.689 7.921 1.00 80.56 94 MET A CA 1
ATOM 717 C C . MET A 1 94 ? -15.753 13.013 9.055 1.00 80.56 94 MET A C 1
ATOM 719 O O . MET A 1 94 ? -16.608 12.164 8.830 1.00 80.56 94 MET A O 1
ATOM 723 N N . ARG A 1 95 ? -15.392 13.348 10.293 1.00 72.19 95 ARG A N 1
ATOM 724 C CA . ARG A 1 95 ? -15.955 12.818 11.544 1.00 72.19 95 ARG A CA 1
ATOM 725 C C . ARG A 1 95 ? -15.435 13.676 12.697 1.00 72.19 95 ARG A C 1
ATOM 727 O O . ARG A 1 95 ? -14.344 14.242 12.563 1.00 72.19 95 ARG A O 1
ATOM 734 N N . ASP A 1 96 ? -16.161 13.754 13.801 1.00 76.06 96 ASP A N 1
ATOM 735 C CA . ASP A 1 96 ? -15.668 14.453 14.988 1.00 76.06 96 ASP A CA 1
ATOM 736 C C . ASP A 1 96 ? -14.401 13.771 15.524 1.00 76.06 96 ASP A C 1
ATOM 738 O O . ASP A 1 96 ? -14.168 12.581 15.274 1.00 76.06 96 ASP A O 1
ATOM 742 N N . SER A 1 97 ? -13.559 14.530 16.227 1.00 69.44 97 SER A N 1
ATOM 743 C CA . SER A 1 97 ? -12.342 14.021 16.874 1.00 69.44 97 SER A CA 1
ATOM 744 C C . SER A 1 97 ? -12.622 12.730 17.670 1.00 69.44 97 SER A C 1
ATOM 746 O O . SER A 1 97 ? -13.727 12.533 18.172 1.00 69.44 97 SER A O 1
ATOM 748 N N . SER A 1 98 ? -11.637 11.829 17.757 1.00 70.44 98 SER A N 1
ATOM 749 C CA . SER A 1 98 ? -11.696 10.564 18.529 1.00 70.44 98 SER A CA 1
ATOM 750 C C . SER A 1 98 ? -12.525 9.413 17.939 1.00 70.44 98 SER A C 1
ATOM 752 O O . SER A 1 98 ? -12.667 8.365 18.559 1.00 70.44 98 SER A O 1
ATOM 754 N N . ASN A 1 99 ? -13.027 9.543 16.713 1.00 79.06 99 ASN A N 1
ATOM 755 C CA . ASN A 1 99 ? -13.888 8.532 16.092 1.00 79.06 99 ASN A CA 1
ATOM 756 C C . ASN A 1 99 ? -13.153 7.443 15.270 1.00 79.06 99 ASN A C 1
ATOM 758 O O . ASN A 1 99 ? -13.748 6.813 14.395 1.00 79.06 99 ASN A O 1
ATOM 762 N N . GLY A 1 100 ? -11.858 7.221 15.511 1.00 78.81 100 GLY A N 1
ATOM 763 C CA . GLY A 1 100 ? -11.096 6.159 14.833 1.00 78.81 100 GLY A CA 1
ATOM 764 C C . GLY A 1 100 ? -10.593 6.504 13.425 1.00 78.81 100 GLY A C 1
ATOM 765 O O . GLY A 1 100 ? -10.333 5.605 12.636 1.00 78.81 100 GLY A O 1
ATOM 766 N N . LYS A 1 101 ? -10.436 7.792 13.081 1.00 85.75 101 LYS A N 1
ATOM 767 C CA . LYS A 1 101 ? -9.828 8.204 11.797 1.00 85.75 101 LYS A CA 1
ATOM 768 C C . LYS A 1 101 ? -8.391 7.716 11.653 1.00 85.75 101 LYS A C 1
ATOM 770 O O . LYS A 1 101 ? -8.043 7.181 10.611 1.00 85.75 101 LYS A O 1
ATOM 775 N N . THR A 1 102 ? -7.592 7.881 12.708 1.00 85.94 102 THR A N 1
ATOM 776 C CA . THR A 1 102 ? -6.212 7.385 12.754 1.00 85.94 102 THR A CA 1
ATOM 777 C C . THR A 1 102 ? -6.194 5.875 12.575 1.00 85.94 102 THR A C 1
ATOM 779 O O . THR A 1 102 ? -5.509 5.388 11.695 1.00 85.94 102 THR A O 1
ATOM 782 N N . THR A 1 103 ? -7.081 5.154 13.267 1.00 88.94 103 THR A N 1
ATOM 783 C CA . THR A 1 103 ? -7.232 3.702 13.104 1.00 88.94 103 THR A CA 1
ATOM 784 C C . THR A 1 103 ? -7.537 3.299 11.662 1.00 88.94 103 THR A C 1
ATOM 786 O O . THR A 1 103 ? -6.998 2.313 11.181 1.00 88.94 103 THR A O 1
ATOM 789 N N . LEU A 1 104 ? -8.377 4.050 10.943 1.00 89.38 104 LEU A N 1
ATOM 790 C CA . LEU A 1 104 ? -8.649 3.777 9.528 1.00 89.38 104 LEU A CA 1
ATOM 791 C C . LEU A 1 104 ? -7.411 3.990 8.648 1.00 89.38 104 LEU A C 1
ATOM 793 O O . LEU A 1 104 ? -7.191 3.210 7.725 1.00 89.38 104 LEU A O 1
ATOM 797 N N . LEU A 1 105 ? -6.603 5.013 8.937 1.00 87.88 105 LEU A N 1
ATOM 798 C CA . LEU A 1 105 ? -5.337 5.249 8.240 1.00 87.88 105 LEU A CA 1
ATOM 799 C C . LEU A 1 105 ? -4.311 4.150 8.552 1.00 87.88 105 LEU A C 1
ATOM 801 O O . LEU A 1 105 ? -3.680 3.650 7.627 1.00 87.88 105 LEU A O 1
ATOM 805 N N . ASP A 1 106 ? -4.213 3.712 9.807 1.00 88.62 106 ASP A N 1
ATOM 806 C CA . ASP A 1 106 ? -3.317 2.628 10.230 1.00 88.62 106 ASP A CA 1
ATOM 807 C C . ASP A 1 106 ? -3.719 1.287 9.593 1.00 88.62 106 ASP A C 1
ATOM 809 O O . ASP A 1 106 ? -2.879 0.527 9.108 1.00 88.62 106 ASP A O 1
ATOM 813 N N . VAL A 1 107 ? -5.024 1.002 9.523 1.00 89.38 107 VAL A N 1
ATOM 814 C CA . VAL A 1 107 ? -5.553 -0.173 8.815 1.00 89.38 107 VAL A CA 1
ATOM 815 C C . VAL A 1 107 ? -5.218 -0.104 7.325 1.00 89.38 107 VAL A C 1
ATOM 817 O O . VAL A 1 107 ? -4.792 -1.104 6.761 1.00 89.38 107 VAL A O 1
ATOM 820 N N . ALA A 1 108 ? -5.367 1.056 6.681 1.00 88.19 108 ALA A N 1
ATOM 821 C CA . ALA A 1 108 ? -4.999 1.213 5.275 1.00 88.19 108 ALA A CA 1
ATOM 822 C C . ALA A 1 108 ? -3.485 1.034 5.046 1.00 88.19 108 ALA A C 1
ATOM 824 O O . ALA A 1 108 ? -3.093 0.369 4.090 1.00 88.19 108 ALA A O 1
ATOM 825 N N . ALA A 1 109 ? -2.643 1.586 5.925 1.00 86.38 109 ALA A N 1
ATOM 826 C CA . ALA A 1 109 ? -1.184 1.509 5.826 1.00 86.38 109 ALA A CA 1
ATOM 827 C C . ALA A 1 109 ? -0.624 0.108 6.128 1.00 86.38 109 ALA A C 1
ATOM 829 O O . ALA A 1 109 ? 0.420 -0.265 5.605 1.00 86.38 109 ALA A O 1
ATOM 830 N N . SER A 1 110 ? -1.322 -0.680 6.949 1.00 85.50 110 SER A N 1
ATOM 831 C CA . SER A 1 110 ? -0.905 -2.040 7.317 1.00 85.50 110 SER A CA 1
ATOM 832 C C . SER A 1 110 ? -1.232 -3.105 6.268 1.00 85.50 110 SER A C 1
ATOM 834 O O . SER A 1 110 ? -0.781 -4.242 6.404 1.00 85.50 110 SER A O 1
ATOM 836 N N . VAL A 1 111 ? -1.984 -2.769 5.212 1.00 83.75 111 VAL A N 1
ATOM 837 C CA . VAL A 1 111 ? -2.249 -3.699 4.107 1.00 83.75 111 VAL A CA 1
ATOM 838 C C . VAL A 1 111 ? -0.940 -3.970 3.355 1.00 83.75 111 VAL A C 1
ATOM 840 O O . VAL A 1 111 ? -0.394 -3.058 2.731 1.00 83.75 111 VAL 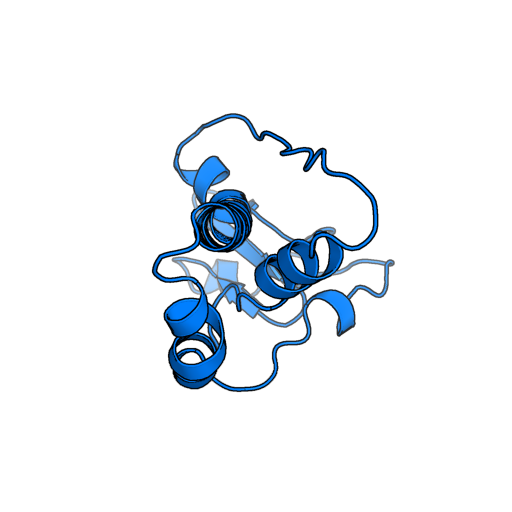A O 1
ATOM 843 N N . PRO A 1 112 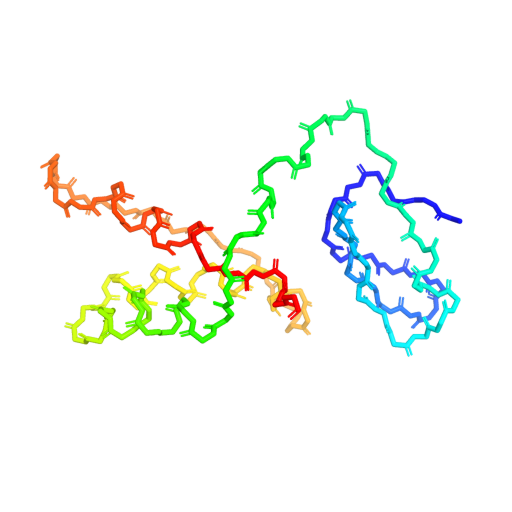? -0.436 -5.217 3.347 1.00 72.25 112 PRO A N 1
ATOM 844 C CA . PRO A 1 112 ? 0.823 -5.527 2.698 1.00 72.25 112 PRO A CA 1
ATOM 845 C C . PRO A 1 112 ? 0.623 -5.532 1.183 1.00 72.25 112 PRO A C 1
ATOM 847 O O . PRO A 1 112 ? -0.025 -6.425 0.630 1.00 72.25 112 PRO A O 1
ATOM 850 N N . TRP A 1 113 ? 1.203 -4.549 0.494 1.00 66.00 113 TRP A N 1
ATOM 851 C CA . TRP A 1 113 ? 1.277 -4.559 -0.960 1.00 66.00 113 TRP A CA 1
ATOM 852 C C . TRP A 1 113 ? 2.708 -4.404 -1.459 1.00 66.00 113 TRP A C 1
ATOM 854 O O . TRP A 1 113 ? 3.385 -3.438 -1.097 1.00 66.00 113 TRP A O 1
ATOM 864 N N . PRO A 1 114 ? 3.127 -5.265 -2.400 1.00 60.97 114 PRO A N 1
ATOM 865 C CA . PRO A 1 114 ? 2.636 -6.593 -2.738 1.00 60.97 114 PRO A CA 1
ATOM 866 C C . PRO A 1 114 ? 3.106 -7.598 -1.682 1.00 60.97 114 PRO A C 1
ATOM 868 O O . PRO A 1 114 ? 4.145 -7.387 -1.050 1.00 60.97 114 PRO A O 1
ATOM 871 N N . PRO A 1 115 ? 2.369 -8.701 -1.492 1.00 56.47 115 PRO A N 1
ATOM 872 C CA . PRO A 1 115 ? 2.727 -9.704 -0.499 1.00 56.47 115 PRO A CA 1
ATOM 873 C C . PRO A 1 115 ? 4.146 -10.240 -0.746 1.00 56.47 115 PRO A C 1
ATOM 875 O O . PRO A 1 115 ? 4.575 -10.391 -1.898 1.00 56.47 115 PRO A O 1
ATOM 878 N N . LYS A 1 116 ? 4.881 -10.479 0.347 1.00 50.91 116 LYS A N 1
ATOM 879 C CA . LYS A 1 116 ? 6.173 -11.176 0.315 1.00 50.91 116 LYS A CA 1
ATOM 880 C C . LYS A 1 116 ? 5.983 -12.578 -0.254 1.00 50.91 116 LYS A C 1
ATOM 882 O O . LYS A 1 116 ? 5.085 -13.286 0.249 1.00 50.91 116 LYS A O 1
#

Secondary structure (DSSP, 8-state):
-EESSSEEEEETTEEEEE-SS-EEESSHHHHT-EE--SS--SGGG---S-HHHHIIIIIHHHTT-HHHHHHHHHHHHHHHHHHTT-----------TTSSHHHHHHHHHTS-SS--

Organism: NCBI:txid616675

Radius of gyration: 16.17 Å; chains: 1; bounding box: 37×29×43 Å

Foldseek 3Di:
DEDADAAWDDDPPWIWGADQPFIDTPDPVRRPYHYDYPDPCNVLQDADDFQVCLCVPQVVVCPPPPLLVVLQVLLVVPRVCVVVVHDDDDDDDDDDPPPCPVVSPVSNSNNRPPTD

Sequence (116 aa):
MAATRVGWHRVEEALVFVMPWRTIAQCELARRITLQSEVAGQDEYATDGSLESCCQYIVRLCSGNPLMVLAVSTALAGPLLFLCHRQTAGIHLMRDSSNGKTTLLDVAASVPWPPK

InterPro domains:
  IPR009270 Domain of unknown function DUF927 [PF06048] (3-111)